Protein AF-A0A964YLI1-F1 (afdb_monomer_lite)

Foldseek 3Di:
DCVVQVVPDADEAEEEPDDDPDPVVVVVVVPDPGHYHYDHPPPCVCVVLVPDDPPAPWDADPVGDTPDTRDADCQQDPVGDGCVVVSVVVPDD

Structure (mmCIF, N/CA/C/O backbone):
data_AF-A0A964YLI1-F1
#
_entry.id   AF-A0A964YLI1-F1
#
loop_
_atom_site.group_PDB
_atom_site.id
_atom_site.type_symbol
_atom_site.label_atom_id
_atom_site.label_alt_id
_atom_site.label_comp_id
_atom_site.label_asym_id
_atom_site.label_entity_id
_atom_site.label_seq_id
_atom_site.pdbx_PDB_ins_code
_atom_site.Cartn_x
_atom_site.Cartn_y
_atom_site.Cartn_z
_atom_site.occupancy
_atom_site.B_iso_or_equiv
_atom_site.auth_seq_id
_atom_site.auth_comp_id
_atom_site.auth_asym_id
_atom_site.auth_atom_id
_atom_site.pdbx_PDB_model_num
ATOM 1 N N . MET A 1 1 ? 4.052 3.810 12.844 1.00 51.34 1 MET A N 1
ATOM 2 C CA . MET A 1 1 ? 2.794 3.630 12.090 1.00 51.34 1 MET A CA 1
ATOM 3 C C . MET A 1 1 ? 2.304 2.179 12.140 1.00 51.34 1 MET A C 1
ATOM 5 O O . MET A 1 1 ? 1.304 1.952 12.796 1.00 51.34 1 MET A O 1
ATOM 9 N N . PHE A 1 2 ? 3.023 1.184 11.590 1.00 52.25 2 PHE A N 1
ATOM 10 C CA . PHE A 1 2 ? 2.585 -0.234 11.598 1.00 52.25 2 PHE A CA 1
ATOM 11 C C . PHE A 1 2 ? 2.296 -0.808 13.003 1.00 52.25 2 PHE A C 1
ATOM 13 O O . PHE A 1 2 ? 1.246 -1.398 13.232 1.00 52.25 2 PHE A O 1
ATOM 20 N N . GLY A 1 3 ? 3.188 -0.574 13.974 1.00 55.94 3 GLY A N 1
ATOM 21 C CA . GLY A 1 3 ? 3.071 -1.170 15.314 1.00 55.94 3 GLY A CA 1
ATOM 22 C C . GLY A 1 3 ? 1.846 -0.745 16.136 1.00 55.94 3 GLY A C 1
ATOM 23 O O . GLY A 1 3 ? 1.484 -1.460 17.060 1.00 55.94 3 GLY A O 1
ATOM 24 N N . ALA A 1 4 ? 1.194 0.379 15.809 1.00 62.19 4 ALA A N 1
ATOM 25 C CA . ALA A 1 4 ? 0.025 0.868 16.550 1.00 62.19 4 ALA A CA 1
ATOM 26 C C . ALA A 1 4 ? -1.300 0.232 16.088 1.00 62.19 4 ALA A C 1
ATOM 28 O O . ALA A 1 4 ? -2.258 0.190 16.853 1.00 62.19 4 ALA A O 1
ATOM 29 N N . TYR A 1 5 ? -1.350 -0.268 14.848 1.00 66.12 5 TYR A N 1
ATOM 30 C CA . TYR A 1 5 ? -2.578 -0.755 14.206 1.00 66.12 5 TYR A CA 1
ATOM 31 C C . TYR A 1 5 ? -2.501 -2.230 13.781 1.00 66.12 5 TYR A C 1
ATOM 33 O O . TYR A 1 5 ? -3.517 -2.819 13.421 1.00 66.12 5 TYR A O 1
ATOM 41 N N . GLY A 1 6 ? -1.314 -2.845 13.850 1.00 61.62 6 GLY A N 1
ATOM 42 C CA . GLY A 1 6 ? -1.038 -4.185 13.320 1.00 61.62 6 GLY A CA 1
ATOM 43 C C . GLY A 1 6 ? -1.816 -5.345 13.954 1.00 61.62 6 GLY A C 1
ATOM 44 O O . GLY A 1 6 ? -1.781 -6.443 13.416 1.00 61.62 6 GLY A O 1
ATOM 45 N N . SER A 1 7 ? -2.535 -5.137 15.064 1.00 72.94 7 SER A N 1
ATOM 46 C CA . SER A 1 7 ? -3.450 -6.147 15.620 1.00 72.94 7 SER A CA 1
ATOM 47 C C . SER A 1 7 ? -4.811 -6.200 14.915 1.00 72.94 7 SER A C 1
ATOM 49 O O . SER A 1 7 ? -5.531 -7.180 15.083 1.00 72.94 7 SER A O 1
ATOM 51 N N . LYS A 1 8 ? -5.176 -5.159 14.153 1.00 80.69 8 LYS A N 1
ATOM 52 C CA . LYS A 1 8 ? -6.482 -5.024 13.480 1.00 80.69 8 LYS A CA 1
ATOM 53 C C . LYS A 1 8 ? -6.384 -4.678 11.989 1.00 80.69 8 LYS A C 1
ATOM 55 O O . LYS A 1 8 ? -7.371 -4.825 11.279 1.00 80.69 8 LYS A O 1
ATOM 60 N N . VAL A 1 9 ? -5.229 -4.205 11.516 1.00 85.19 9 VAL A N 1
ATOM 61 C CA . VAL A 1 9 ? -5.021 -3.755 10.132 1.00 85.19 9 VAL A CA 1
ATOM 62 C C . VAL A 1 9 ? -3.795 -4.449 9.540 1.00 85.19 9 VAL A C 1
ATOM 64 O O . VAL A 1 9 ? -2.693 -4.332 10.078 1.00 85.19 9 VAL A O 1
ATOM 67 N N . GLU A 1 10 ? -3.978 -5.132 8.408 1.00 88.94 10 GLU A N 1
ATOM 68 C CA . GLU A 1 10 ? -2.887 -5.690 7.604 1.00 88.94 10 GLU A CA 1
ATOM 69 C C . GLU A 1 10 ? -2.508 -4.722 6.476 1.00 88.94 10 GLU A C 1
ATOM 71 O O . GLU A 1 10 ? -3.366 -4.164 5.794 1.00 88.94 10 GLU A O 1
ATOM 76 N N . PHE A 1 11 ? -1.203 -4.538 6.261 1.00 90.25 11 PHE A N 1
ATOM 77 C CA . PHE A 1 11 ? -0.677 -3.773 5.134 1.00 90.25 11 PHE A CA 1
ATOM 78 C C . PHE A 1 11 ? -0.080 -4.725 4.103 1.00 90.25 11 PHE A C 1
ATOM 80 O O . PHE A 1 11 ? 0.798 -5.531 4.421 1.00 90.25 11 PHE A O 1
ATOM 87 N N . ILE A 1 12 ? -0.524 -4.585 2.855 1.00 93.12 12 ILE A N 1
ATOM 88 C CA . ILE A 1 12 ? 0.003 -5.325 1.711 1.00 93.12 12 ILE A CA 1
ATOM 89 C C . ILE A 1 12 ? 0.430 -4.315 0.654 1.00 93.12 12 ILE A C 1
ATOM 91 O O . ILE A 1 12 ? -0.352 -3.463 0.237 1.00 93.12 12 ILE A O 1
ATOM 95 N N . THR A 1 13 ? 1.678 -4.413 0.207 1.00 94.38 13 THR A N 1
ATOM 96 C CA . THR A 1 13 ? 2.154 -3.661 -0.955 1.00 94.38 13 THR A CA 1
ATOM 97 C C . THR A 1 13 ? 2.162 -4.571 -2.169 1.00 94.38 13 THR A C 1
ATOM 99 O O . THR A 1 13 ? 2.873 -5.573 -2.180 1.00 94.38 13 THR A O 1
ATOM 102 N N . VAL A 1 14 ? 1.414 -4.192 -3.201 1.00 94.44 14 VAL A N 1
ATOM 103 C CA . VAL A 1 14 ? 1.486 -4.810 -4.527 1.00 94.44 14 VAL A CA 1
ATOM 104 C C . VAL A 1 14 ? 2.303 -3.890 -5.429 1.00 94.44 14 VAL A C 1
ATOM 106 O O . VAL A 1 14 ? 2.047 -2.685 -5.462 1.00 94.44 14 VAL A O 1
ATOM 109 N N . TYR A 1 15 ? 3.316 -4.421 -6.111 1.00 93.88 15 TYR A N 1
ATOM 110 C CA . TYR A 1 15 ? 4.215 -3.631 -6.954 1.00 93.88 15 TYR A CA 1
ATOM 111 C C . TYR A 1 15 ? 4.541 -4.348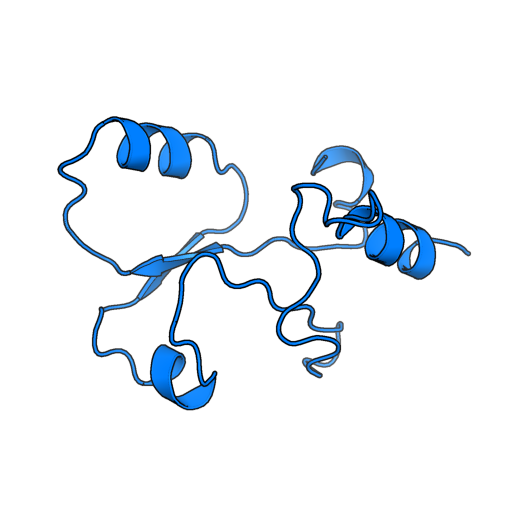 -8.263 1.00 93.88 15 TYR A C 1
ATOM 113 O O . TYR A 1 15 ? 4.475 -5.573 -8.347 1.00 93.88 15 TYR A O 1
ATOM 121 N N . VAL A 1 16 ? 4.905 -3.566 -9.280 1.00 92.81 16 VAL A N 1
ATOM 122 C CA . VAL A 1 16 ? 5.331 -4.103 -10.574 1.00 92.81 16 VAL A CA 1
ATOM 123 C C . VAL A 1 16 ? 6.703 -4.753 -10.427 1.00 92.81 16 VAL A C 1
ATOM 125 O O . VAL A 1 16 ? 7.669 -4.086 -10.043 1.00 92.81 16 VAL A O 1
ATOM 128 N N . ASP A 1 17 ? 6.790 -6.036 -10.759 1.00 95.06 17 ASP A N 1
ATOM 129 C CA . ASP A 1 17 ? 8.023 -6.807 -10.786 1.00 95.06 17 ASP A CA 1
ATOM 130 C C . ASP A 1 17 ? 8.863 -6.393 -11.994 1.00 95.06 17 ASP A C 1
ATOM 132 O O . ASP A 1 17 ? 8.735 -6.904 -13.108 1.00 95.06 17 ASP A O 1
ATOM 136 N N . LYS A 1 18 ? 9.688 -5.371 -11.777 1.00 92.62 18 LYS A N 1
ATOM 137 C CA . LYS A 1 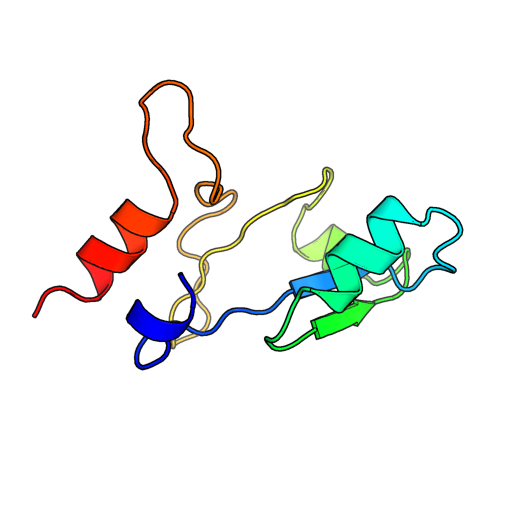18 ? 10.641 -4.861 -12.756 1.00 92.62 18 LYS A CA 1
ATOM 138 C C . LYS A 1 18 ? 12.021 -4.733 -12.117 1.00 92.62 18 LYS A C 1
ATOM 140 O O . LYS A 1 18 ? 12.123 -4.463 -10.915 1.00 92.62 18 LYS A O 1
ATOM 145 N N . PRO A 1 19 ? 13.099 -4.816 -12.915 1.00 91.62 19 PRO A N 1
ATOM 146 C CA . PRO A 1 19 ? 14.426 -4.455 -12.445 1.00 91.62 19 PRO A CA 1
ATOM 147 C C . PRO A 1 19 ? 14.428 -3.035 -11.867 1.00 91.62 19 PRO A C 1
ATOM 149 O O . PRO A 1 19 ? 14.130 -2.058 -12.559 1.00 91.62 19 PRO A O 1
ATOM 152 N N . LEU A 1 20 ? 14.775 -2.916 -10.586 1.00 89.69 20 LEU A N 1
ATOM 153 C CA . LEU A 1 20 ? 14.950 -1.621 -9.941 1.00 89.69 20 LEU A CA 1
ATOM 154 C C . LEU A 1 20 ? 16.328 -1.076 -10.303 1.00 89.69 20 LEU A C 1
ATOM 156 O O . LEU A 1 20 ? 17.350 -1.568 -9.827 1.00 89.69 20 LEU A O 1
ATOM 160 N N . THR A 1 21 ? 16.367 -0.054 -11.149 1.00 90.50 21 THR A N 1
ATOM 161 C CA . THR A 1 21 ? 17.611 0.627 -11.544 1.00 90.50 21 THR A CA 1
ATOM 162 C C . THR A 1 21 ? 17.876 1.885 -10.717 1.00 90.50 21 THR A C 1
ATOM 164 O O . THR A 1 21 ? 19.013 2.337 -10.638 1.00 90.50 21 THR A O 1
ATOM 167 N N . ASN A 1 22 ? 16.848 2.420 -10.053 1.00 92.50 22 ASN A N 1
ATOM 168 C CA . ASN A 1 22 ? 16.918 3.617 -9.223 1.00 92.50 22 ASN A CA 1
ATOM 169 C C . ASN A 1 22 ? 17.169 3.260 -7.746 1.00 92.50 22 ASN A C 1
ATOM 171 O O . ASN A 1 22 ? 16.380 2.544 -7.129 1.00 92.50 22 ASN A O 1
ATOM 175 N N . GLU A 1 23 ? 18.233 3.805 -7.152 1.00 92.62 23 GLU A N 1
ATOM 176 C CA . GLU A 1 23 ? 18.579 3.599 -5.736 1.00 92.62 23 GLU A CA 1
ATOM 177 C C . GLU A 1 23 ? 17.496 4.089 -4.764 1.00 92.62 23 GLU A C 1
ATOM 179 O O . GLU A 1 23 ? 17.282 3.475 -3.717 1.00 92.62 23 GLU A O 1
ATOM 184 N N . ALA A 1 24 ? 16.764 5.152 -5.110 1.00 91.06 24 ALA A N 1
ATOM 185 C CA . ALA A 1 24 ? 15.653 5.631 -4.292 1.00 91.06 24 ALA A CA 1
ATOM 186 C C . ALA A 1 24 ? 14.505 4.608 -4.251 1.00 91.06 24 ALA A C 1
ATOM 188 O O . ALA A 1 24 ? 13.966 4.343 -3.177 1.00 91.06 24 ALA A O 1
ATOM 189 N N . GLU A 1 25 ? 14.179 3.985 -5.390 1.00 89.12 25 GLU A N 1
ATOM 190 C CA . GLU A 1 25 ? 13.166 2.920 -5.465 1.00 89.12 25 GLU A CA 1
ATOM 191 C C . GLU A 1 25 ? 13.614 1.681 -4.680 1.00 89.12 25 GLU A C 1
ATOM 193 O O . GLU A 1 25 ? 12.842 1.145 -3.884 1.00 89.12 25 GLU A O 1
ATOM 198 N N . LYS A 1 26 ? 14.882 1.266 -4.830 1.00 92.12 26 LYS A N 1
ATOM 199 C CA . LYS A 1 26 ? 15.459 0.145 -4.065 1.00 92.12 26 LYS A CA 1
ATOM 200 C C . LYS A 1 26 ? 15.372 0.382 -2.562 1.00 92.12 26 LYS A C 1
ATOM 202 O O . LYS A 1 26 ? 14.946 -0.506 -1.823 1.00 92.12 26 LYS A O 1
ATOM 207 N N . LYS A 1 27 ? 15.758 1.578 -2.109 1.00 93.75 27 LYS A N 1
ATOM 208 C CA . LYS A 1 27 ? 15.703 1.960 -0.695 1.00 93.75 27 LYS A CA 1
ATOM 209 C C . LYS A 1 27 ? 14.266 2.000 -0.179 1.00 93.75 27 LYS A C 1
ATOM 211 O O . LYS A 1 27 ? 14.003 1.479 0.898 1.00 93.75 27 LYS A O 1
ATOM 216 N N . ALA A 1 28 ? 13.335 2.572 -0.938 1.00 90.25 28 ALA A N 1
ATOM 217 C CA . ALA A 1 28 ? 11.930 2.610 -0.545 1.00 90.25 28 ALA A CA 1
ATOM 218 C C . ALA A 1 28 ? 11.346 1.192 -0.401 1.00 90.25 28 ALA A C 1
ATOM 220 O O . ALA A 1 28 ? 10.716 0.886 0.610 1.00 90.25 28 ALA A O 1
ATOM 221 N N . LEU A 1 29 ? 11.611 0.298 -1.362 1.00 91.38 29 LEU A N 1
ATOM 222 C CA . LEU A 1 29 ? 11.108 -1.079 -1.324 1.00 91.38 29 LEU A CA 1
ATOM 223 C C . LEU A 1 29 ? 11.754 -1.922 -0.207 1.00 91.38 29 LEU A C 1
ATOM 225 O O . LEU A 1 29 ? 11.092 -2.789 0.380 1.00 91.38 29 LEU A O 1
ATOM 229 N N . SER A 1 30 ? 13.031 -1.682 0.109 1.00 91.81 30 SER A N 1
ATOM 230 C CA . SER A 1 30 ? 13.729 -2.383 1.196 1.00 91.81 30 SER A CA 1
ATOM 231 C C . SER A 1 30 ? 13.266 -1.939 2.585 1.00 91.81 30 SER A C 1
ATOM 233 O O . SER A 1 30 ? 13.272 -2.747 3.511 1.00 91.81 30 SER A O 1
ATOM 235 N N . GLN A 1 31 ? 12.802 -0.694 2.727 1.00 92.25 31 GLN A N 1
ATOM 236 C CA . GLN A 1 31 ? 12.247 -0.161 3.976 1.00 92.25 31 GLN A CA 1
ATOM 237 C C . GLN A 1 31 ? 10.845 -0.692 4.306 1.00 92.25 31 GLN A C 1
ATOM 239 O O . GLN A 1 31 ? 10.411 -0.599 5.454 1.00 92.25 31 GLN A O 1
ATOM 244 N N . ILE A 1 32 ? 10.134 -1.261 3.330 1.00 90.88 32 ILE A N 1
ATOM 245 C CA . ILE A 1 32 ? 8.825 -1.879 3.555 1.00 90.88 32 ILE A CA 1
ATOM 246 C C . ILE A 1 32 ? 9.017 -3.212 4.287 1.00 90.88 32 ILE A C 1
ATOM 248 O O . ILE A 1 32 ? 9.540 -4.172 3.716 1.00 90.88 32 ILE A O 1
ATOM 252 N N . SER A 1 33 ? 8.580 -3.272 5.544 1.00 90.75 33 SER A N 1
ATOM 253 C CA . SER A 1 33 ? 8.734 -4.441 6.421 1.00 90.75 33 SER A CA 1
ATOM 254 C C . SER A 1 33 ? 7.532 -5.393 6.439 1.00 90.75 33 SER A C 1
ATOM 256 O O . SER A 1 33 ? 7.641 -6.489 6.981 1.00 90.75 33 SER A O 1
ATOM 258 N N . TRP A 1 34 ? 6.394 -4.993 5.868 1.00 89.75 34 TRP A N 1
ATOM 259 C CA . TRP A 1 34 ? 5.185 -5.818 5.765 1.00 89.75 34 TRP A CA 1
ATOM 260 C C . TRP A 1 34 ? 5.149 -6.626 4.459 1.00 89.75 34 TRP A C 1
ATOM 262 O O . TRP A 1 34 ? 6.103 -6.628 3.674 1.00 89.75 34 TRP A O 1
ATOM 272 N N . LYS A 1 35 ? 4.044 -7.348 4.234 1.00 94.06 35 LYS A N 1
ATOM 273 C CA . LYS A 1 35 ? 3.867 -8.241 3.087 1.00 94.06 35 LYS A CA 1
ATOM 274 C C . LYS A 1 35 ? 3.982 -7.474 1.767 1.00 94.06 35 LYS A C 1
ATOM 276 O O . LYS A 1 35 ? 3.322 -6.456 1.558 1.00 94.06 35 LYS A O 1
ATOM 281 N N . LYS A 1 36 ? 4.807 -8.001 0.864 1.00 95.00 36 LYS A N 1
ATOM 282 C CA . LYS A 1 36 ? 5.023 -7.480 -0.489 1.00 95.00 36 LYS A CA 1
ATOM 283 C C . LYS A 1 36 ? 4.650 -8.546 -1.510 1.00 95.00 36 LYS A C 1
ATOM 285 O O . LYS A 1 36 ? 5.022 -9.703 -1.336 1.00 95.00 36 LYS A O 1
ATOM 290 N N . ILE A 1 37 ? 3.933 -8.151 -2.554 1.00 95.94 37 ILE A N 1
ATOM 291 C CA . ILE A 1 37 ? 3.527 -9.010 -3.666 1.00 95.94 37 ILE A CA 1
ATOM 292 C C . ILE A 1 37 ? 4.018 -8.350 -4.952 1.00 95.94 37 ILE A C 1
ATOM 294 O O . ILE A 1 37 ? 3.648 -7.216 -5.250 1.00 95.94 37 ILE A O 1
ATOM 298 N N . ALA A 1 38 ? 4.880 -9.052 -5.680 1.00 95.44 38 ALA A N 1
ATOM 299 C CA . ALA A 1 38 ? 5.370 -8.622 -6.980 1.00 95.44 38 ALA A CA 1
ATOM 300 C C . ALA A 1 38 ? 4.449 -9.197 -8.063 1.00 95.44 38 ALA A C 1
ATOM 302 O O . ALA A 1 38 ? 4.174 -10.396 -8.037 1.00 95.44 38 ALA A O 1
ATOM 303 N N . LEU A 1 39 ? 3.969 -8.361 -8.981 1.00 95.44 39 LEU A N 1
ATOM 304 C CA . LEU A 1 39 ? 3.175 -8.781 -10.139 1.00 95.44 39 LEU A CA 1
ATOM 305 C C . LEU A 1 39 ? 3.819 -8.264 -11.419 1.00 95.44 39 LEU A C 1
ATOM 307 O O . LEU A 1 39 ? 4.379 -7.169 -11.433 1.00 95.44 39 LEU A O 1
ATOM 311 N N . LEU A 1 40 ? 3.706 -9.016 -12.510 1.00 94.88 40 LEU A N 1
ATOM 312 C CA . LEU A 1 40 ? 4.186 -8.556 -13.811 1.00 94.88 40 LEU A CA 1
ATOM 313 C C . LEU A 1 40 ? 3.420 -7.303 -14.265 1.00 94.88 40 LEU A C 1
ATOM 315 O O . LEU A 1 40 ? 2.300 -7.039 -13.829 1.00 94.88 40 LEU A O 1
ATOM 319 N N . ALA A 1 41 ? 4.030 -6.504 -15.141 1.00 90.69 41 ALA A N 1
ATOM 320 C CA . ALA A 1 41 ? 3.425 -5.260 -15.625 1.00 90.69 41 ALA A CA 1
ATOM 321 C C . ALA A 1 41 ? 2.130 -5.487 -16.431 1.00 90.69 41 ALA A C 1
ATOM 323 O O . ALA A 1 41 ? 1.278 -4.604 -16.479 1.00 90.69 41 ALA A O 1
ATOM 324 N N . ASP A 1 42 ? 1.990 -6.656 -17.052 1.00 91.81 42 ASP A N 1
ATOM 325 C CA . ASP A 1 42 ? 0.839 -7.095 -17.843 1.00 91.81 42 ASP A CA 1
ATOM 326 C C . ASP A 1 42 ? -0.136 -7.988 -17.056 1.00 91.81 42 ASP A C 1
ATOM 328 O O . ASP A 1 42 ? -1.070 -8.540 -17.639 1.00 91.81 42 ASP A O 1
ATOM 332 N N . ASP A 1 43 ? 0.045 -8.112 -15.736 1.00 94.25 43 ASP A N 1
ATOM 333 C CA . ASP A 1 43 ? -0.859 -8.885 -14.890 1.00 94.25 43 ASP A CA 1
ATOM 334 C C . ASP A 1 43 ? -2.298 -8.320 -14.971 1.00 94.25 43 ASP A C 1
ATOM 336 O O . ASP A 1 43 ? -2.501 -7.111 -14.781 1.00 94.25 43 ASP A O 1
ATOM 340 N N . PRO A 1 44 ? -3.324 -9.160 -15.229 1.00 92.44 44 PRO A N 1
ATOM 341 C CA . PRO A 1 44 ? -4.714 -8.718 -15.324 1.00 92.44 44 PRO A CA 1
ATOM 342 C C . PRO A 1 44 ? -5.214 -7.953 -14.094 1.00 92.44 44 PRO A C 1
ATOM 344 O O . PRO A 1 44 ? -6.125 -7.130 -14.235 1.00 92.44 44 PRO A O 1
ATOM 347 N N . PHE A 1 45 ? -4.603 -8.172 -12.924 1.00 91.06 45 PHE A N 1
ATOM 348 C CA . PHE A 1 45 ? -4.909 -7.484 -11.672 1.00 91.06 45 PHE A CA 1
ATOM 349 C C . PHE A 1 45 ? -4.971 -5.957 -11.823 1.00 91.06 45 PHE A C 1
ATOM 351 O O . PHE A 1 45 ? -5.890 -5.314 -11.312 1.00 91.06 45 PHE A O 1
ATOM 358 N N . TRP A 1 46 ? -4.030 -5.353 -12.557 1.00 89.62 46 TRP A N 1
ATOM 359 C CA . TRP A 1 46 ? -3.976 -3.894 -12.714 1.00 89.62 46 TRP A CA 1
ATOM 360 C C . TRP A 1 46 ? -5.220 -3.350 -13.418 1.00 89.62 46 TRP A C 1
ATOM 362 O O . TRP A 1 46 ? -5.794 -2.338 -13.004 1.00 89.62 46 TRP A O 1
ATOM 372 N N . SER A 1 47 ? -5.665 -4.066 -14.453 1.00 88.62 47 SER A N 1
ATOM 373 C CA . SER A 1 47 ? -6.850 -3.714 -15.233 1.00 88.62 47 SER A CA 1
ATOM 374 C C . SER A 1 47 ? -8.150 -4.001 -14.480 1.00 88.62 47 SER A C 1
ATOM 376 O O . SER A 1 47 ? -9.050 -3.162 -14.498 1.00 88.62 47 SER A O 1
ATOM 378 N N . SER A 1 48 ? -8.235 -5.123 -13.753 1.00 88.12 48 SER A N 1
ATOM 379 C CA . SER A 1 48 ? -9.431 -5.476 -12.978 1.00 88.12 48 SER A CA 1
ATOM 380 C C . SER A 1 48 ? -9.682 -4.504 -11.829 1.00 88.12 48 SER A C 1
ATOM 382 O O . SER A 1 48 ? -10.829 -4.263 -11.468 1.00 88.12 48 SER A O 1
ATOM 384 N N . MET A 1 49 ? -8.614 -3.922 -11.279 1.00 84.81 49 MET A N 1
ATOM 385 C CA . MET A 1 49 ? -8.689 -2.924 -10.211 1.00 84.81 49 MET A CA 1
ATOM 386 C C . MET A 1 49 ? -8.806 -1.482 -10.730 1.00 84.81 49 MET A C 1
ATOM 388 O O . MET A 1 49 ? -8.856 -0.555 -9.924 1.00 84.81 49 MET A O 1
ATOM 392 N N . ALA A 1 50 ? -8.837 -1.278 -12.055 1.00 84.88 50 ALA A N 1
ATOM 393 C CA . ALA A 1 50 ? -8.847 0.037 -12.702 1.00 84.88 50 ALA A CA 1
ATOM 394 C C . ALA A 1 50 ? -7.729 0.986 -12.205 1.00 84.88 50 ALA A C 1
ATOM 396 O O . ALA A 1 50 ? -7.9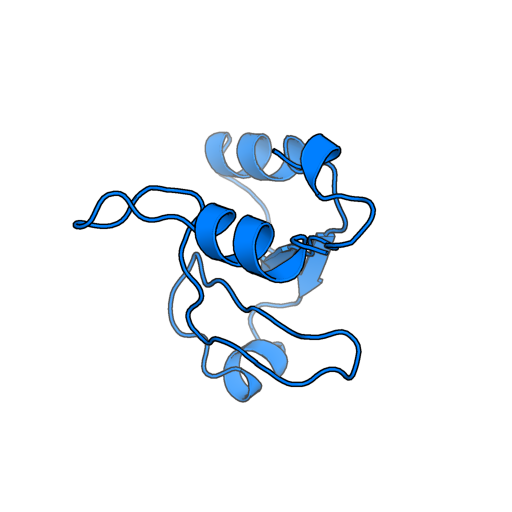14 2.204 -12.124 1.00 84.88 50 ALA A O 1
ATOM 397 N N . ILE A 1 51 ? -6.554 0.436 -11.872 1.00 84.12 51 ILE A N 1
ATOM 398 C CA . ILE A 1 51 ? -5.413 1.205 -11.361 1.00 84.12 51 ILE A CA 1
ATOM 399 C C . ILE A 1 51 ? -4.616 1.752 -12.545 1.00 84.12 51 ILE A C 1
ATOM 401 O O . ILE A 1 51 ? -4.002 1.000 -13.297 1.00 84.12 51 ILE A O 1
ATOM 405 N N . SER A 1 52 ? -4.607 3.076 -12.699 1.00 78.00 52 SER A N 1
ATOM 406 C CA . SER A 1 52 ? -3.909 3.771 -13.793 1.00 78.00 52 SER A CA 1
ATOM 407 C C . SER A 1 52 ? -2.744 4.650 -13.330 1.00 78.00 52 SER A C 1
ATOM 409 O O . SER A 1 52 ? -1.961 5.121 -14.154 1.00 78.00 52 SER A O 1
ATOM 411 N N . THR A 1 53 ? -2.607 4.878 -12.022 1.00 83.81 53 THR A N 1
ATOM 412 C CA . THR A 1 53 ? -1.578 5.742 -11.433 1.00 83.81 53 THR A CA 1
ATOM 413 C C . THR A 1 53 ? -1.030 5.142 -10.144 1.00 83.81 53 THR A C 1
ATOM 415 O O . THR A 1 53 ? -1.715 4.394 -9.450 1.00 83.81 53 THR A O 1
ATOM 418 N N . PHE A 1 54 ? 0.219 5.478 -9.817 1.00 85.50 54 PHE A N 1
ATOM 419 C CA . PHE A 1 54 ? 0.895 5.031 -8.600 1.00 85.50 54 PHE A CA 1
ATOM 420 C C . PHE A 1 54 ? 1.450 6.233 -7.816 1.00 85.50 54 PHE A C 1
ATOM 422 O O . PHE A 1 54 ? 1.918 7.187 -8.442 1.00 85.50 54 PHE A O 1
ATOM 429 N N . PRO A 1 55 ? 1.470 6.184 -6.468 1.00 89.12 55 PRO A N 1
ATOM 430 C CA . PRO A 1 55 ? 0.904 5.129 -5.620 1.00 89.12 55 PRO A CA 1
ATOM 431 C C . PRO A 1 55 ? -0.635 5.162 -5.590 1.00 89.12 55 PRO A C 1
ATOM 433 O O . PRO A 1 55 ? -1.235 6.233 -5.632 1.00 89.12 55 PRO A O 1
ATOM 436 N N . TYR A 1 56 ? -1.257 3.986 -5.469 1.00 91.00 56 TYR A N 1
ATOM 437 C CA . TYR A 1 56 ? -2.705 3.819 -5.325 1.00 91.00 56 TYR A CA 1
ATOM 438 C C . TYR A 1 56 ? -2.998 3.045 -4.040 1.00 91.00 56 TYR A C 1
ATOM 440 O O . TYR A 1 56 ? -2.392 2.002 -3.797 1.00 91.00 56 TYR A O 1
ATOM 448 N N . TYR A 1 57 ? -3.913 3.550 -3.215 1.00 91.50 57 TYR A N 1
ATOM 449 C CA . TYR A 1 57 ? -4.276 2.926 -1.944 1.00 91.50 57 TYR A CA 1
ATOM 450 C C . TYR A 1 57 ? -5.689 2.362 -2.029 1.00 91.50 57 TYR A C 1
ATOM 452 O O . TYR A 1 57 ? -6.611 3.047 -2.470 1.00 91.50 57 TYR A O 1
ATOM 460 N N . LEU A 1 58 ? -5.850 1.121 -1.587 1.00 91.50 58 LEU A N 1
ATOM 461 C CA . LEU A 1 58 ? -7.128 0.429 -1.482 1.00 91.50 58 LEU A CA 1
ATOM 462 C C . LEU A 1 58 ? -7.373 0.115 -0.011 1.00 91.50 58 LEU A C 1
ATOM 464 O O . LEU A 1 58 ? -6.446 -0.302 0.686 1.00 91.50 58 LEU A O 1
ATOM 468 N N . LEU A 1 59 ? -8.608 0.297 0.446 1.00 90.75 59 LEU A N 1
ATOM 469 C CA . LEU A 1 59 ? -9.040 -0.184 1.753 1.00 90.75 59 LEU A CA 1
ATOM 470 C C . LEU A 1 59 ? -10.049 -1.304 1.551 1.00 90.75 59 LEU A C 1
ATOM 472 O O . LEU A 1 59 ? -11.080 -1.096 0.914 1.00 90.75 59 LEU A O 1
ATOM 476 N N . VAL A 1 60 ? -9.736 -2.470 2.101 1.00 90.31 60 VAL A N 1
ATOM 477 C CA . VAL A 1 60 ? -10.552 -3.680 2.006 1.00 90.31 60 VAL A CA 1
ATOM 478 C C . VAL A 1 60 ? -10.886 -4.136 3.422 1.00 90.31 60 VAL A C 1
ATOM 480 O O . VAL A 1 60 ? -10.041 -4.021 4.314 1.00 90.31 60 VAL A O 1
ATOM 483 N N . ASP A 1 61 ? -12.111 -4.601 3.644 1.00 89.25 61 ASP A N 1
ATOM 484 C CA . ASP A 1 61 ? -12.502 -5.192 4.923 1.00 89.25 61 ASP A CA 1
ATOM 485 C C . ASP A 1 61 ? -12.098 -6.675 5.037 1.00 89.25 61 ASP A C 1
ATOM 487 O O . ASP A 1 61 ? -11.500 -7.269 4.141 1.00 89.25 61 ASP A O 1
ATOM 491 N N . HIS A 1 62 ? -12.417 -7.283 6.179 1.00 86.50 62 HIS A N 1
ATOM 492 C CA . HIS A 1 62 ? -12.105 -8.682 6.471 1.00 86.50 62 HIS A CA 1
ATOM 493 C C . HIS A 1 62 ? -12.896 -9.698 5.626 1.00 86.50 62 HIS A C 1
ATOM 495 O O . HIS A 1 62 ? -12.493 -10.858 5.559 1.00 86.50 62 HIS A O 1
ATOM 501 N N . GLU A 1 63 ? -13.995 -9.286 4.989 1.00 90.38 63 GLU A N 1
ATOM 502 C CA . GLU A 1 63 ? -14.796 -10.120 4.084 1.00 90.38 63 GLU A CA 1
ATOM 503 C C . GLU A 1 63 ? -14.331 -9.984 2.624 1.00 90.38 63 GLU A C 1
ATOM 505 O O . GLU A 1 63 ? -14.776 -10.733 1.754 1.00 90.38 63 GLU A O 1
ATOM 510 N N . GLY A 1 64 ? -13.400 -9.064 2.351 1.00 86.25 64 GLY A N 1
ATOM 511 C CA . GLY A 1 64 ? -12.881 -8.796 1.014 1.00 86.25 64 GLY A CA 1
ATOM 512 C C . GLY A 1 64 ? -13.644 -7.704 0.262 1.00 86.25 64 GLY A C 1
ATOM 513 O O . GLY A 1 64 ? -13.391 -7.510 -0.930 1.00 86.25 64 GLY A O 1
ATOM 514 N N . ASN A 1 65 ? -14.548 -6.969 0.917 1.00 89.25 65 ASN A N 1
ATOM 515 C CA . ASN A 1 65 ? -15.260 -5.868 0.276 1.00 89.25 65 ASN A CA 1
ATOM 516 C C . ASN A 1 65 ? -14.359 -4.636 0.164 1.00 89.25 65 ASN A C 1
ATOM 518 O O . ASN A 1 65 ? -13.674 -4.242 1.112 1.00 89.25 65 ASN A O 1
ATOM 522 N N . LEU A 1 66 ? -14.398 -3.981 -0.996 1.00 88.31 66 LEU A N 1
ATOM 523 C CA . LEU A 1 66 ? -13.678 -2.736 -1.236 1.00 88.31 66 LEU A CA 1
ATOM 524 C C . LEU A 1 66 ? -14.420 -1.558 -0.588 1.00 88.31 66 LEU A C 1
ATOM 526 O O . LEU A 1 66 ? -15.460 -1.126 -1.081 1.00 88.31 66 LEU A O 1
ATOM 530 N N . LEU A 1 67 ? -13.863 -1.015 0.494 1.00 88.44 67 LEU A N 1
ATOM 531 C CA . LEU A 1 67 ? -14.438 0.119 1.223 1.00 88.44 67 LEU A CA 1
ATOM 532 C C . LEU A 1 67 ? -14.087 1.464 0.573 1.00 88.44 67 LEU A C 1
ATOM 534 O O . LEU A 1 67 ? -14.930 2.357 0.493 1.00 88.44 67 LEU A O 1
ATOM 538 N N . ASN A 1 68 ? -12.844 1.624 0.098 1.00 85.44 68 ASN A N 1
ATOM 539 C CA . ASN A 1 68 ? -12.378 2.862 -0.536 1.00 85.44 68 ASN A CA 1
ATOM 540 C C . ASN A 1 68 ? -11.370 2.603 -1.668 1.00 85.44 68 ASN A C 1
ATOM 542 O O . ASN A 1 68 ? -10.391 1.876 -1.479 1.00 85.44 68 ASN A O 1
ATOM 546 N N . ALA A 1 69 ? -11.574 3.282 -2.804 1.00 87.38 69 ALA A N 1
ATOM 547 C CA . ALA A 1 69 ? -10.672 3.316 -3.957 1.00 87.38 69 ALA A CA 1
ATOM 548 C C . ALA A 1 69 ? -10.794 4.666 -4.715 1.00 87.38 69 ALA A C 1
ATOM 550 O O . ALA A 1 69 ? -11.809 4.897 -5.373 1.00 87.38 69 ALA A O 1
ATOM 551 N N . PRO A 1 70 ? -9.805 5.577 -4.623 1.00 85.69 70 PRO A N 1
ATOM 552 C CA . PRO A 1 70 ? -8.628 5.485 -3.769 1.00 85.69 70 PRO A CA 1
ATOM 553 C C . PRO A 1 70 ? -8.984 5.728 -2.294 1.00 85.69 70 PRO A C 1
ATOM 555 O O . PRO A 1 70 ? -9.831 6.558 -1.959 1.00 85.69 70 PRO A O 1
ATOM 558 N N . ALA A 1 71 ? -8.304 5.025 -1.396 1.00 88.44 71 ALA A N 1
ATOM 559 C CA . ALA A 1 71 ? -8.244 5.391 0.011 1.00 88.44 71 ALA A CA 1
ATOM 560 C C . ALA A 1 71 ? -7.313 6.603 0.215 1.00 88.44 71 ALA A C 1
ATOM 562 O O . ALA A 1 71 ? -6.529 6.967 -0.667 1.00 88.44 71 ALA A O 1
ATOM 563 N N . LEU A 1 72 ? -7.389 7.237 1.389 1.00 88.31 72 LEU A N 1
ATOM 564 C CA . LEU A 1 72 ? -6.465 8.315 1.746 1.00 88.31 72 LEU A CA 1
ATOM 565 C C . LEU A 1 72 ? -5.014 7.810 1.745 1.00 88.31 72 LEU A C 1
ATOM 567 O O . LEU A 1 72 ? -4.738 6.664 2.095 1.00 88.31 72 LEU A O 1
ATOM 571 N N . SER A 1 73 ? -4.070 8.677 1.380 1.00 86.25 73 SER A N 1
ATOM 572 C CA . SER A 1 73 ? -2.646 8.369 1.498 1.00 86.25 73 SER A CA 1
ATOM 573 C C . SER A 1 73 ? -2.154 8.485 2.949 1.00 86.25 73 SER A C 1
ATOM 575 O O . SER A 1 73 ? -2.778 9.159 3.775 1.00 86.25 73 SER A O 1
ATOM 577 N N . PRO A 1 74 ? -0.987 7.896 3.270 1.00 83.31 74 PRO A N 1
ATOM 578 C CA . PRO A 1 74 ? -0.261 8.193 4.505 1.00 83.31 74 PRO A CA 1
ATOM 579 C C . PRO A 1 74 ? 0.175 9.662 4.602 1.00 83.31 74 PRO A C 1
ATOM 581 O O . PRO A 1 74 ? 0.288 10.203 5.696 1.00 83.31 74 PRO A O 1
ATOM 584 N N . THR A 1 75 ? 0.415 10.317 3.462 1.00 84.44 75 THR A N 1
ATOM 585 C CA . THR A 1 75 ? 0.708 11.753 3.399 1.00 84.44 75 THR A CA 1
ATOM 586 C C . THR A 1 75 ? -0.580 12.563 3.573 1.00 84.44 75 THR A C 1
ATOM 588 O O . THR A 1 75 ? -1.586 12.193 2.959 1.00 84.44 75 THR A O 1
ATOM 591 N N . PRO A 1 76 ? -0.570 13.657 4.361 1.00 81.75 76 PRO A N 1
ATOM 592 C CA . PRO A 1 76 ? -1.742 14.506 4.533 1.00 81.75 76 PRO A CA 1
ATOM 593 C C . PRO A 1 76 ? -2.250 15.059 3.204 1.00 81.75 76 PRO A C 1
ATOM 595 O O . PRO A 1 76 ? -1.472 15.528 2.371 1.00 81.75 76 PRO A O 1
ATOM 598 N N . ASN A 1 77 ? -3.565 15.020 3.018 1.00 81.50 77 ASN A N 1
ATOM 599 C CA . ASN A 1 77 ? -4.220 15.699 1.906 1.00 81.50 77 ASN A CA 1
ATOM 600 C C . ASN A 1 77 ? -4.345 17.217 2.180 1.00 81.50 77 ASN A C 1
ATOM 602 O O . ASN A 1 77 ? -3.933 17.719 3.227 1.00 81.50 77 ASN A O 1
ATOM 606 N N . GLY A 1 78 ? -4.983 17.964 1.270 1.00 78.75 78 GLY A N 1
ATOM 607 C CA . GLY A 1 78 ? -5.237 19.408 1.430 1.00 78.75 78 GLY A CA 1
ATOM 608 C C . GLY A 1 78 ? -6.139 19.802 2.614 1.00 78.75 78 GLY A C 1
ATOM 609 O O . GLY A 1 78 ? -6.374 20.988 2.826 1.00 78.75 78 GLY A O 1
ATOM 610 N N . LYS A 1 79 ? -6.650 18.828 3.377 1.00 84.00 79 LYS A N 1
ATOM 611 C CA . LYS A 1 79 ? -7.417 19.002 4.621 1.00 84.00 79 LYS A CA 1
ATOM 612 C C . LYS A 1 79 ? -6.669 18.470 5.850 1.00 84.00 79 LYS A C 1
ATOM 614 O O . LYS A 1 79 ? -7.264 18.361 6.916 1.00 84.00 79 LYS A O 1
ATOM 619 N N . TYR A 1 80 ? -5.386 18.141 5.704 1.00 80.00 80 TYR A N 1
ATOM 620 C CA . TYR A 1 80 ? -4.551 17.521 6.734 1.00 80.00 80 TYR A CA 1
ATOM 621 C C . TYR A 1 80 ? -5.057 16.152 7.223 1.00 80.00 80 TYR A C 1
ATOM 623 O O . TYR A 1 80 ? -4.710 15.712 8.316 1.00 80.00 80 TYR A O 1
ATOM 631 N N . GLU A 1 81 ? -5.854 15.453 6.410 1.00 84.69 81 GLU A N 1
ATOM 632 C CA . GLU A 1 81 ? -6.337 14.105 6.713 1.00 84.69 81 GLU A CA 1
ATOM 633 C C . GLU A 1 81 ? -5.452 13.052 6.038 1.00 84.69 81 GLU A C 1
ATOM 635 O O . GLU A 1 81 ? -4.998 13.229 4.904 1.00 84.69 81 GLU A O 1
ATOM 640 N N . THR A 1 82 ? -5.239 11.937 6.733 1.00 88.00 82 THR A N 1
ATOM 641 C CA . THR A 1 82 ? -4.505 10.763 6.248 1.00 88.00 82 THR A CA 1
ATOM 642 C C . THR A 1 82 ? -5.344 9.510 6.463 1.00 88.00 82 THR A C 1
ATOM 644 O O . THR A 1 82 ? -6.368 9.534 7.153 1.00 88.00 82 THR A O 1
ATOM 647 N N . ILE A 1 83 ? -4.867 8.383 5.937 1.00 86.50 83 ILE A N 1
ATOM 648 C CA . ILE A 1 83 ? -5.442 7.065 6.228 1.00 86.50 83 ILE A CA 1
ATOM 649 C C . ILE A 1 83 ? -5.505 6.738 7.733 1.00 86.50 83 ILE A C 1
ATOM 651 O O . ILE A 1 83 ? -6.320 5.918 8.149 1.00 86.50 83 ILE A O 1
ATOM 655 N N . GLU A 1 84 ? -4.714 7.413 8.581 1.00 84.19 84 GLU A N 1
ATOM 656 C CA . GLU A 1 84 ? -4.765 7.209 10.035 1.00 84.19 84 GLU A CA 1
ATOM 657 C C . GLU A 1 84 ? -6.127 7.549 10.634 1.00 84.19 84 GLU A C 1
ATOM 659 O O . GLU A 1 84 ? -6.532 6.896 11.593 1.00 84.19 84 GLU A O 1
ATOM 66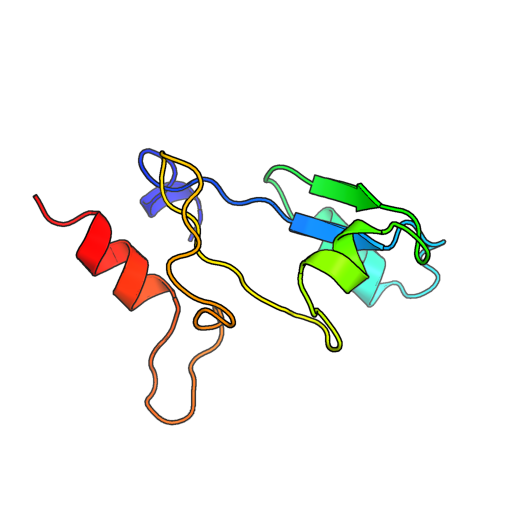4 N N . LYS A 1 85 ? -6.866 8.509 10.059 1.00 84.69 85 LYS A N 1
ATOM 665 C CA . LYS A 1 85 ? -8.232 8.816 10.505 1.00 84.69 85 LYS A CA 1
ATOM 666 C C . LYS A 1 85 ? -9.132 7.588 10.369 1.00 84.69 85 LYS A C 1
ATOM 668 O O . LYS A 1 85 ? -9.851 7.238 11.298 1.00 84.69 85 LYS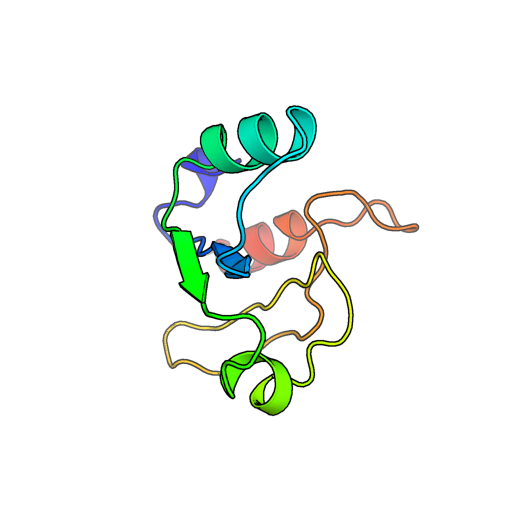 A O 1
ATOM 673 N N . THR A 1 86 ? -9.032 6.903 9.233 1.00 83.75 86 THR A N 1
ATOM 674 C CA . THR A 1 86 ? -9.803 5.691 8.956 1.00 83.75 86 THR A CA 1
ATOM 675 C C . THR A 1 86 ? -9.398 4.552 9.885 1.00 83.75 86 THR A C 1
ATOM 677 O O . THR A 1 86 ? -10.266 3.889 10.442 1.00 83.75 86 THR A O 1
ATOM 680 N N . PHE A 1 87 ? -8.099 4.356 10.130 1.00 84.19 87 PHE A N 1
ATOM 681 C CA . PHE A 1 87 ? -7.641 3.356 11.102 1.00 84.19 87 PHE A CA 1
ATOM 682 C C . PHE A 1 87 ? -8.140 3.658 12.512 1.00 84.19 87 PHE A C 1
ATOM 684 O O . PHE A 1 87 ? -8.612 2.757 13.198 1.00 84.19 87 PHE A O 1
ATOM 691 N N . PHE A 1 88 ? -8.085 4.919 12.935 1.00 83.12 88 PHE A N 1
ATOM 692 C CA . PHE A 1 88 ? -8.602 5.335 14.231 1.00 83.12 88 PHE A CA 1
ATOM 693 C C . PHE A 1 88 ? -10.097 5.025 14.366 1.00 83.12 88 PHE A C 1
ATOM 695 O O . PHE A 1 88 ? -10.507 4.449 15.371 1.00 83.12 88 PHE A O 1
ATOM 702 N N . ASP A 1 89 ? -10.896 5.341 13.346 1.00 82.25 89 ASP A N 1
ATOM 703 C CA . ASP A 1 89 ? -12.337 5.079 13.356 1.00 82.25 89 ASP A CA 1
ATOM 704 C C . ASP A 1 89 ? -12.675 3.577 13.347 1.00 82.25 89 ASP A C 1
ATOM 706 O O . ASP A 1 89 ? -13.610 3.175 14.032 1.00 82.25 89 ASP A O 1
ATOM 710 N N . LEU A 1 90 ? -11.890 2.741 12.658 1.00 76.19 90 LEU A N 1
ATOM 711 C CA . LEU A 1 90 ? -12.071 1.279 12.626 1.00 76.19 90 LEU A CA 1
ATOM 712 C C . LEU A 1 90 ? -11.627 0.572 13.917 1.00 76.19 90 LEU A C 1
ATOM 714 O O . LEU A 1 90 ? -12.056 -0.544 14.208 1.00 76.19 90 LEU A O 1
ATOM 718 N N . ILE A 1 91 ? -10.712 1.179 14.672 1.00 74.19 91 ILE A N 1
ATOM 719 C CA . ILE A 1 91 ? -10.110 0.567 15.863 1.00 74.19 91 ILE A CA 1
ATOM 720 C C . ILE A 1 91 ? -10.844 0.966 17.143 1.00 74.19 91 ILE A C 1
ATOM 722 O O . ILE A 1 91 ? -10.708 0.238 18.138 1.00 74.19 91 ILE A O 1
ATOM 726 N N . LYS A 1 92 ? -11.623 2.059 17.111 1.00 68.69 92 LYS A N 1
ATOM 727 C CA . LYS A 1 92 ? -12.513 2.456 18.208 1.00 68.69 92 LYS A CA 1
ATOM 728 C C . LYS A 1 92 ? -13.399 1.271 18.638 1.00 68.69 92 LYS A C 1
ATOM 730 O O . LYS A 1 92 ? -13.882 0.547 17.769 1.00 68.69 92 LYS A O 1
ATOM 735 N N . PRO A 1 93 ? -13.530 1.031 19.954 1.00 58.09 93 PRO A N 1
ATOM 736 C CA . PRO A 1 93 ? -14.389 -0.018 20.495 1.00 58.09 93 PRO A CA 1
ATOM 737 C C . PRO A 1 93 ? -15.874 0.252 20.245 1.00 58.09 93 PRO A C 1
ATOM 739 O O . PRO A 1 93 ? -16.251 1.443 20.137 1.00 58.09 93 PRO A O 1
#

Secondary structure (DSSP, 8-state):
-HHHHTTT---EEEEE------HHHHHHHHH--SEEEEE-TT-HHHHHTT--SSS---EE-TTS-EEESSPPPSS--TTS--HHHHHHHHH--

Radius of gyration: 14.51 Å; chains: 1; bounding box: 34×30×38 Å

Sequence (93 aa):
MFGAYGSKVEFITVYVDKPLTNEAEKKALSQISWKKIALLADDPFWSSMAISTFPYYLLVDHEGN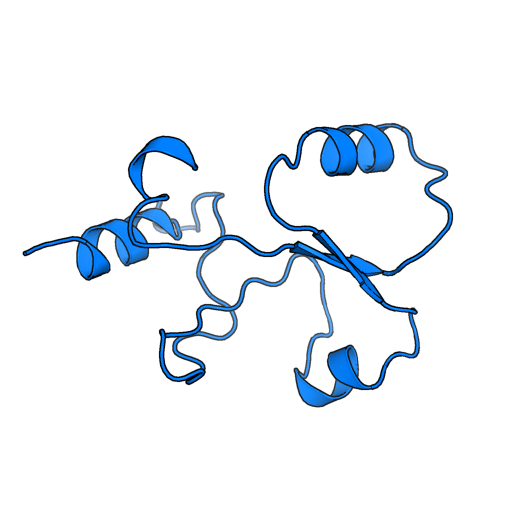LLNAPALSPTPNGKYETIEKTFFDLIKP

pLDDT: mean 85.79, std 9.51, range [51.34, 95.94]